Protein AF-A0A4R6FX73-F1 (afdb_monomer)

Structure (mmCIF, N/CA/C/O backbone):
data_AF-A0A4R6FX73-F1
#
_entry.id   AF-A0A4R6FX73-F1
#
loop_
_atom_site.group_PDB
_atom_site.id
_atom_site.type_symbol
_atom_site.label_atom_id
_atom_site.label_alt_id
_atom_site.label_comp_id
_atom_site.label_asym_id
_atom_site.label_entity_id
_atom_site.label_seq_id
_atom_site.pdbx_PDB_ins_code
_atom_site.Cartn_x
_atom_site.Cartn_y
_atom_site.Cartn_z
_atom_site.occupancy
_atom_site.B_iso_or_equiv
_atom_site.auth_seq_id
_atom_site.auth_comp_id
_atom_site.auth_asym_id
_atom_site.auth_atom_id
_atom_site.pdbx_PDB_model_num
ATOM 1 N N . MET A 1 1 ? 25.383 23.524 -14.134 1.00 36.03 1 MET A N 1
ATOM 2 C CA . MET A 1 1 ? 25.107 22.331 -14.961 1.00 36.03 1 MET A CA 1
ATOM 3 C C . MET A 1 1 ? 24.552 21.256 -14.035 1.00 36.03 1 MET A C 1
ATOM 5 O O . MET A 1 1 ? 25.315 20.488 -13.470 1.00 36.03 1 MET A O 1
ATOM 9 N N . PHE A 1 2 ? 23.246 21.292 -13.757 1.00 41.84 2 PHE A N 1
ATOM 10 C CA . PHE A 1 2 ? 22.606 20.288 -12.905 1.00 41.84 2 PHE A CA 1
ATOM 11 C C . PHE A 1 2 ? 22.231 19.098 -13.783 1.00 41.84 2 PHE A C 1
ATOM 13 O O . PHE A 1 2 ? 21.395 19.214 -14.675 1.00 41.84 2 PHE A O 1
ATOM 20 N N . SER A 1 3 ? 22.934 17.988 -13.573 1.00 43.81 3 SER A N 1
ATOM 21 C CA . SER A 1 3 ? 22.638 16.702 -14.192 1.00 43.81 3 SER A CA 1
ATOM 22 C C . SER A 1 3 ? 21.273 16.238 -13.686 1.00 43.81 3 SER A C 1
ATOM 24 O O . SER A 1 3 ? 21.132 15.892 -12.512 1.00 43.81 3 SER A O 1
ATOM 26 N N . TYR A 1 4 ? 20.256 16.282 -14.549 1.00 44.00 4 TYR A N 1
ATOM 27 C CA . TYR A 1 4 ? 19.003 15.576 -14.318 1.00 44.00 4 TYR A CA 1
ATOM 28 C C . TYR A 1 4 ? 19.340 14.086 -14.340 1.00 44.00 4 TYR A C 1
ATOM 30 O O . TYR A 1 4 ? 19.411 13.476 -15.406 1.00 44.00 4 TYR A O 1
ATOM 38 N N . ARG A 1 5 ? 19.613 13.508 -13.161 1.00 48.28 5 ARG A N 1
ATOM 39 C CA . ARG A 1 5 ? 19.577 12.055 -12.987 1.00 48.28 5 ARG A CA 1
ATOM 40 C C . ARG A 1 5 ? 18.278 11.586 -13.622 1.00 48.28 5 ARG A C 1
ATOM 42 O O . ARG A 1 5 ? 17.219 12.118 -13.298 1.00 48.28 5 ARG A O 1
ATOM 49 N N . HIS A 1 6 ? 18.411 10.652 -14.551 1.00 49.56 6 HIS A N 1
ATOM 50 C CA . HIS A 1 6 ? 17.335 9.906 -15.175 1.00 49.56 6 HIS A CA 1
ATOM 51 C C . HIS A 1 6 ? 16.231 9.666 -14.132 1.00 49.56 6 HIS A C 1
ATOM 53 O O . HIS A 1 6 ? 16.414 8.873 -13.212 1.00 49.56 6 HIS A O 1
ATOM 59 N N . MET A 1 7 ? 15.115 10.397 -14.214 1.00 49.75 7 MET A N 1
ATOM 60 C CA . MET A 1 7 ? 13.892 9.943 -13.566 1.00 49.75 7 MET A CA 1
ATOM 61 C C . MET A 1 7 ? 13.505 8.710 -14.358 1.00 49.75 7 MET A C 1
ATOM 63 O O . MET A 1 7 ? 12.933 8.813 -15.445 1.00 49.75 7 MET A O 1
ATOM 67 N N . GLU A 1 8 ? 13.936 7.554 -13.872 1.00 66.38 8 GLU A N 1
ATOM 68 C CA . GLU A 1 8 ? 13.384 6.284 -14.291 1.00 66.38 8 GLU A CA 1
ATOM 69 C C . GLU A 1 8 ? 11.865 6.436 -14.201 1.00 66.38 8 GLU A C 1
ATOM 71 O O . GLU A 1 8 ? 11.318 6.797 -13.154 1.00 66.38 8 GLU A O 1
ATOM 76 N N . ARG A 1 9 ? 11.191 6.354 -15.352 1.00 70.38 9 ARG A N 1
ATOM 77 C CA . ARG A 1 9 ? 9.740 6.489 -15.376 1.00 70.38 9 ARG A CA 1
ATOM 78 C C . ARG A 1 9 ? 9.196 5.329 -14.559 1.00 70.38 9 ARG A C 1
ATOM 80 O O . ARG A 1 9 ? 9.317 4.187 -14.982 1.00 70.38 9 ARG A O 1
ATOM 87 N N . ILE A 1 10 ? 8.611 5.642 -13.407 1.00 76.62 10 ILE A N 1
ATOM 88 C CA . ILE A 1 10 ? 7.911 4.656 -12.592 1.00 76.62 10 ILE A CA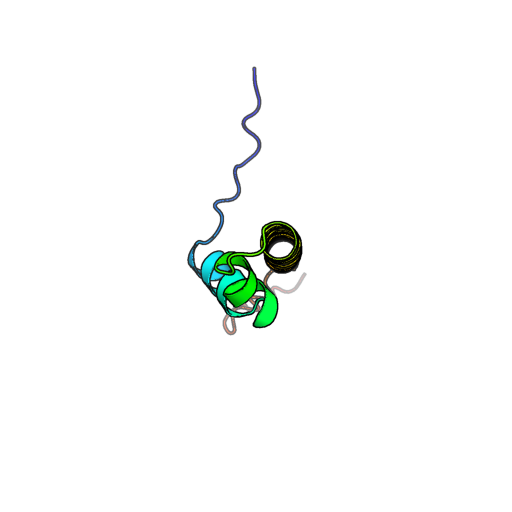 1
ATOM 89 C C . ILE A 1 10 ? 6.758 4.125 -13.444 1.00 76.62 10 ILE A C 1
ATOM 91 O O . ILE A 1 10 ? 5.877 4.893 -13.842 1.00 76.62 10 ILE A O 1
ATOM 95 N N . ASP A 1 11 ? 6.785 2.831 -13.750 1.00 84.06 11 ASP A N 1
ATOM 96 C CA . ASP A 1 11 ? 5.669 2.172 -14.415 1.00 84.06 11 ASP A CA 1
ATOM 97 C C . ASP A 1 11 ? 4.460 2.189 -13.474 1.00 84.06 11 ASP A C 1
ATOM 99 O O . ASP A 1 11 ? 4.474 1.596 -12.393 1.00 84.06 11 ASP A O 1
ATOM 103 N N . LEU A 1 12 ? 3.408 2.902 -13.880 1.00 85.62 12 LEU A N 1
ATOM 104 C CA . LEU A 1 12 ? 2.184 3.030 -13.097 1.00 85.62 12 LEU A CA 1
ATOM 105 C C . LEU A 1 12 ? 1.461 1.690 -12.934 1.00 85.62 12 LEU A C 1
ATOM 107 O O . LEU A 1 12 ? 0.785 1.506 -11.924 1.00 85.62 12 LEU A O 1
ATOM 111 N N . ASN A 1 13 ? 1.621 0.751 -13.872 1.00 88.50 13 ASN A N 1
ATOM 112 C CA . ASN A 1 13 ? 1.061 -0.591 -13.732 1.00 88.50 13 ASN A CA 1
ATOM 113 C C . ASN A 1 13 ? 1.776 -1.340 -12.611 1.00 88.50 13 ASN A C 1
ATOM 115 O O . ASN A 1 13 ? 1.118 -1.839 -11.699 1.00 88.50 13 ASN A O 1
ATOM 119 N N . HIS A 1 14 ? 3.110 -1.323 -12.619 1.00 85.25 14 HIS A N 1
ATOM 120 C CA . HIS A 1 14 ? 3.912 -1.947 -11.571 1.00 85.25 14 HIS A CA 1
ATOM 121 C C . HIS A 1 14 ? 3.643 -1.308 -10.199 1.00 85.25 14 HIS A C 1
ATOM 123 O O . HIS A 1 14 ? 3.450 -2.008 -9.207 1.00 85.25 14 HIS A O 1
ATOM 129 N N . LEU A 1 15 ? 3.523 0.023 -10.142 1.00 90.88 15 LEU A N 1
ATOM 130 C CA . LEU A 1 15 ? 3.150 0.725 -8.914 1.00 90.88 15 LEU A CA 1
ATOM 131 C C . LEU A 1 15 ? 1.750 0.323 -8.425 1.00 90.88 15 LEU A C 1
ATOM 133 O O . LEU A 1 15 ? 1.549 0.114 -7.229 1.00 90.88 15 LEU A O 1
ATOM 137 N N . SER A 1 16 ? 0.780 0.203 -9.336 1.00 93.69 16 SER A N 1
ATOM 138 C CA . SER A 1 16 ? -0.578 -0.220 -8.985 1.00 93.69 16 SER A CA 1
ATOM 139 C C . SER A 1 16 ? -0.603 -1.646 -8.430 1.00 93.69 16 SER A C 1
ATOM 141 O O . SER A 1 16 ? -1.276 -1.907 -7.433 1.00 93.69 16 SER A O 1
ATOM 143 N N . GLU A 1 17 ? 0.187 -2.549 -9.009 1.00 92.94 17 GLU A N 1
ATOM 144 C CA . GLU A 1 17 ? 0.322 -3.926 -8.547 1.00 92.94 17 GLU A CA 1
ATOM 145 C C . GLU A 1 17 ? 0.991 -3.989 -7.172 1.00 92.94 17 GLU A C 1
ATOM 147 O O . GLU A 1 17 ? 0.499 -4.681 -6.280 1.00 92.94 17 GLU A O 1
ATOM 152 N N . ALA A 1 18 ? 2.038 -3.195 -6.943 1.00 93.31 18 ALA A N 1
ATOM 153 C CA . ALA A 1 18 ? 2.686 -3.085 -5.638 1.00 93.31 18 ALA A CA 1
ATOM 154 C C . ALA A 1 18 ? 1.709 -2.604 -4.546 1.00 93.31 18 ALA A C 1
ATOM 156 O O . ALA A 1 18 ? 1.696 -3.126 -3.430 1.00 93.31 18 ALA A O 1
ATOM 157 N N . ILE A 1 19 ? 0.826 -1.651 -4.869 1.00 95.00 19 ILE A N 1
ATOM 158 C CA . ILE A 1 19 ? -0.224 -1.193 -3.947 1.00 95.00 19 ILE A CA 1
ATOM 159 C C . ILE A 1 19 ? -1.247 -2.307 -3.683 1.00 95.00 19 ILE A C 1
ATOM 161 O O . ILE A 1 19 ? -1.660 -2.505 -2.540 1.00 95.00 19 ILE A O 1
ATOM 165 N N . LEU A 1 20 ? -1.669 -3.043 -4.715 1.00 95.62 20 LEU A N 1
ATOM 166 C CA . LEU A 1 20 ? -2.668 -4.111 -4.590 1.00 95.62 20 LEU A CA 1
ATOM 167 C C . LEU A 1 20 ? -2.139 -5.359 -3.869 1.00 95.62 20 LEU A C 1
ATOM 169 O O . LEU A 1 20 ? -2.923 -6.066 -3.229 1.00 95.62 20 LEU A O 1
ATOM 173 N N . THR A 1 21 ? -0.837 -5.622 -3.949 1.00 94.44 21 THR A N 1
ATOM 174 C CA . THR A 1 21 ? -0.173 -6.766 -3.304 1.00 94.44 21 THR A CA 1
ATOM 175 C C . THR A 1 21 ? 0.321 -6.459 -1.890 1.00 94.44 21 THR A C 1
ATOM 177 O O . THR A 1 21 ? 0.595 -7.391 -1.133 1.00 94.44 21 THR A O 1
ATOM 180 N N . ALA A 1 22 ? 0.351 -5.186 -1.482 1.00 96.06 22 ALA A N 1
ATOM 181 C CA . ALA A 1 22 ? 0.676 -4.791 -0.116 1.00 96.06 22 ALA A CA 1
ATOM 182 C C . ALA A 1 22 ? -0.231 -5.479 0.930 1.00 96.06 22 ALA A C 1
ATOM 184 O O . ALA A 1 22 ? -1.396 -5.811 0.636 1.00 96.06 22 ALA A O 1
ATOM 185 N N . PRO A 1 23 ? 0.245 -5.662 2.177 1.00 97.44 23 PRO A N 1
ATOM 186 C CA . PRO A 1 23 ? -0.531 -6.298 3.235 1.00 97.44 23 PRO A CA 1
ATOM 187 C C . PRO A 1 23 ? -1.940 -5.708 3.367 1.00 97.44 23 PRO A C 1
ATOM 189 O O . PRO A 1 23 ? -2.134 -4.491 3.390 1.00 97.44 23 PRO A O 1
ATOM 192 N N . GLY A 1 24 ? -2.955 -6.575 3.442 1.00 96.19 24 GLY A N 1
ATOM 193 C CA . GLY A 1 24 ? -4.361 -6.147 3.480 1.00 96.19 24 GLY A CA 1
ATOM 194 C C . GLY A 1 24 ? -4.674 -5.213 4.652 1.00 96.19 24 GLY A C 1
ATOM 195 O O . GLY A 1 24 ? -5.431 -4.256 4.495 1.00 96.19 24 GLY A O 1
ATOM 196 N N . TRP A 1 25 ? -4.023 -5.435 5.799 1.00 97.31 25 TRP A N 1
ATOM 197 C CA . TRP A 1 25 ? -4.159 -4.577 6.973 1.00 97.31 25 TRP A CA 1
ATOM 198 C C . TRP A 1 25 ? -3.651 -3.151 6.714 1.00 97.31 25 TRP A C 1
ATOM 200 O O . TRP A 1 25 ? -4.273 -2.213 7.196 1.00 97.31 25 TRP A O 1
ATOM 210 N N . ALA A 1 26 ? -2.585 -2.969 5.925 1.00 97.88 26 ALA A N 1
ATOM 211 C CA . ALA A 1 26 ? -2.024 -1.653 5.618 1.00 97.88 26 ALA A CA 1
ATOM 212 C C . ALA A 1 26 ? -2.957 -0.865 4.688 1.00 97.88 26 ALA A C 1
ATOM 214 O O . ALA A 1 26 ? -3.234 0.311 4.908 1.00 97.88 26 ALA A O 1
ATOM 215 N N . ARG A 1 27 ? -3.543 -1.534 3.689 1.00 96.94 27 ARG A N 1
ATOM 216 C CA . ARG A 1 27 ? -4.539 -0.913 2.801 1.00 96.94 27 ARG A CA 1
ATOM 217 C C . ARG A 1 27 ? -5.778 -0.435 3.559 1.00 96.94 27 ARG A C 1
ATOM 219 O O . ARG A 1 27 ? -6.218 0.691 3.357 1.00 96.94 27 ARG A O 1
ATOM 226 N N . VAL A 1 28 ? -6.319 -1.266 4.451 1.00 96.94 28 VAL A N 1
ATOM 227 C CA . VAL A 1 28 ? -7.455 -0.881 5.308 1.00 96.94 28 VAL A CA 1
ATOM 228 C C . VAL A 1 28 ? -7.032 0.188 6.317 1.00 96.94 28 VAL A C 1
ATOM 230 O O . VAL A 1 28 ? -7.742 1.175 6.514 1.00 96.94 28 VAL A O 1
ATOM 233 N N . GLY A 1 29 ? -5.848 0.020 6.904 1.00 97.44 29 GLY A N 1
ATOM 234 C CA . GLY A 1 29 ? -5.262 0.876 7.927 1.00 97.44 29 GLY A CA 1
ATOM 235 C C . GL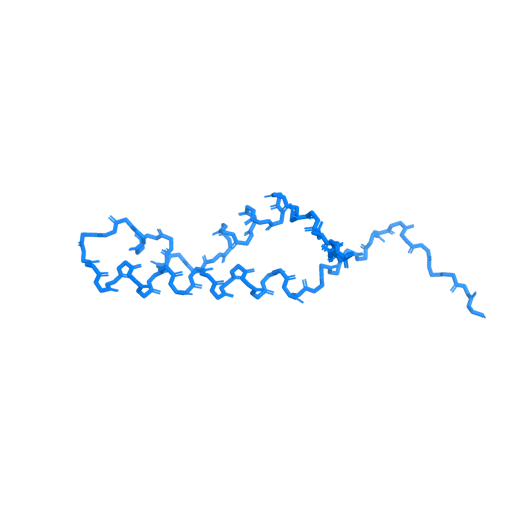Y A 1 29 ? -5.114 2.333 7.502 1.00 97.44 29 GLY A C 1
ATOM 236 O O . GLY A 1 29 ? -5.232 3.205 8.346 1.00 97.44 29 GLY A O 1
ATOM 237 N N . LEU A 1 30 ? -4.971 2.638 6.208 1.00 97.00 30 LEU A N 1
ATOM 238 C CA . LEU A 1 30 ? -4.986 4.024 5.712 1.00 97.00 30 LEU A CA 1
ATOM 239 C C . LEU A 1 30 ? -6.305 4.771 5.967 1.00 97.00 30 LEU A C 1
ATOM 241 O O . LEU A 1 30 ? -6.319 6.001 6.028 1.00 97.00 30 LEU A O 1
ATOM 245 N N . THR A 1 31 ? -7.415 4.044 6.092 1.00 96.38 31 THR A N 1
ATOM 246 C CA . THR A 1 31 ? -8.771 4.616 6.171 1.00 96.38 31 THR A CA 1
ATOM 247 C C . THR A 1 31 ? -9.363 4.607 7.578 1.00 96.38 31 THR A C 1
ATOM 249 O O . THR A 1 31 ? -10.466 5.109 7.785 1.00 96.38 31 THR A O 1
ATOM 252 N N . VAL A 1 32 ? -8.645 4.058 8.559 1.00 96.50 32 VAL A N 1
ATOM 253 C CA . VAL A 1 32 ? -9.134 3.985 9.940 1.00 96.50 32 VAL A CA 1
ATOM 254 C C . VAL A 1 32 ? -9.077 5.356 10.621 1.00 96.50 32 VAL A C 1
ATOM 256 O O . VAL A 1 32 ? -8.285 6.224 10.255 1.00 96.50 32 VAL A O 1
ATOM 259 N N . ALA A 1 33 ? -9.927 5.564 11.629 1.00 96.69 33 ALA A N 1
ATOM 260 C CA . ALA A 1 33 ? -9.975 6.828 12.367 1.00 96.69 33 ALA A CA 1
ATOM 261 C C . ALA A 1 33 ? -8.738 7.051 13.256 1.00 96.69 33 ALA A C 1
ATOM 263 O O . ALA A 1 33 ? -8.332 8.193 13.473 1.00 96.69 33 ALA A O 1
ATOM 264 N N . ASP A 1 34 ? -8.139 5.966 13.752 1.00 98.06 34 ASP A N 1
ATOM 265 C CA . ASP A 1 34 ? -6.963 6.012 14.616 1.00 98.06 34 ASP A CA 1
ATOM 266 C C . ASP A 1 34 ? -5.733 6.535 13.852 1.00 98.06 34 ASP A C 1
ATOM 268 O O . ASP A 1 34 ? -5.317 5.993 12.823 1.00 98.06 34 ASP A O 1
ATOM 272 N N . GLU A 1 35 ? -5.157 7.635 14.337 1.00 98.12 35 GLU A N 1
ATOM 273 C CA . GLU A 1 35 ? -4.026 8.294 13.682 1.00 98.12 35 GLU A CA 1
ATOM 274 C C . GLU A 1 35 ? -2.750 7.452 13.727 1.00 98.12 35 GLU A C 1
ATOM 276 O O . GLU A 1 35 ? -2.011 7.410 12.742 1.00 98.12 35 GLU A O 1
ATOM 281 N N . HIS A 1 36 ? -2.495 6.780 14.849 1.00 97.88 36 HIS A N 1
ATOM 282 C CA . HIS A 1 36 ? -1.306 5.957 15.009 1.00 97.88 36 HIS A CA 1
ATOM 283 C C . HIS A 1 36 ? -1.358 4.777 14.037 1.00 97.88 36 HIS A C 1
ATOM 285 O O . HIS A 1 36 ? -0.425 4.558 13.269 1.00 97.88 36 HIS A O 1
ATOM 291 N N . MET A 1 37 ? -2.492 4.082 13.977 1.00 97.56 37 MET A N 1
ATOM 292 C CA . MET A 1 37 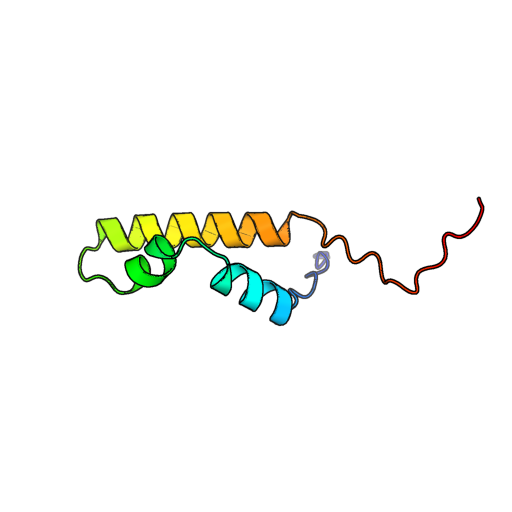? -2.706 2.974 13.052 1.00 97.56 37 MET A CA 1
ATOM 293 C C . MET A 1 37 ? -2.614 3.415 11.586 1.00 97.56 37 MET A C 1
ATOM 295 O O . MET A 1 37 ? -2.016 2.699 10.784 1.00 97.56 37 MET A O 1
ATOM 299 N N . ARG A 1 38 ? -3.121 4.604 11.225 1.00 98.31 38 ARG A N 1
ATOM 300 C CA . ARG A 1 38 ? -2.919 5.158 9.873 1.00 98.31 38 ARG A CA 1
ATOM 301 C C . ARG A 1 38 ? -1.449 5.363 9.529 1.00 98.31 38 ARG A C 1
ATOM 303 O O . ARG A 1 38 ? -1.055 5.085 8.398 1.00 98.31 38 ARG A O 1
ATOM 310 N N . LYS A 1 39 ? -0.646 5.862 10.471 1.00 98.56 39 LYS A N 1
ATOM 311 C CA . LYS A 1 39 ? 0.793 6.087 10.263 1.00 98.56 39 LYS A CA 1
ATOM 312 C C . LYS A 1 39 ? 1.544 4.772 10.071 1.00 98.56 39 LYS A C 1
ATOM 314 O O . LYS A 1 39 ? 2.301 4.657 9.111 1.00 98.56 39 LYS A O 1
ATOM 319 N N . GLU A 1 40 ? 1.270 3.778 10.912 1.00 98.50 40 GLU A N 1
ATOM 320 C CA . GLU A 1 40 ? 1.858 2.438 10.782 1.00 98.50 40 GLU A CA 1
ATOM 321 C C . GLU A 1 40 ? 1.482 1.788 9.444 1.00 98.50 40 GLU A C 1
ATOM 323 O O . GLU A 1 40 ? 2.330 1.248 8.736 1.00 98.50 40 GLU A O 1
ATOM 328 N N . ALA A 1 41 ? 0.220 1.918 9.038 1.00 98.44 41 ALA A N 1
ATOM 329 C CA . ALA A 1 41 ? -0.260 1.426 7.755 1.00 98.44 41 ALA A CA 1
ATOM 330 C C . ALA A 1 41 ? 0.409 2.118 6.558 1.00 98.44 41 ALA A C 1
ATOM 332 O O . ALA A 1 41 ? 0.781 1.458 5.587 1.00 98.44 41 ALA A O 1
ATOM 333 N N . ALA A 1 42 ? 0.595 3.439 6.626 1.00 98.38 42 ALA A N 1
ATOM 334 C CA . ALA A 1 42 ? 1.301 4.187 5.592 1.00 98.38 42 ALA A CA 1
ATOM 335 C C . ALA A 1 42 ? 2.769 3.752 5.477 1.00 98.38 42 ALA A C 1
ATOM 337 O O . ALA A 1 42 ? 3.279 3.611 4.365 1.00 98.38 42 ALA A O 1
ATOM 338 N N . LEU A 1 43 ? 3.434 3.509 6.610 1.00 98.44 43 LEU A N 1
ATOM 339 C CA . LEU A 1 43 ? 4.813 3.037 6.642 1.00 98.44 43 LEU A CA 1
ATOM 340 C C . LEU A 1 43 ? 4.946 1.640 6.020 1.00 98.44 43 LEU A C 1
ATOM 342 O O . LEU A 1 43 ? 5.806 1.442 5.163 1.00 98.44 43 LEU A O 1
ATOM 346 N N . GLU A 1 44 ? 4.079 0.697 6.388 1.00 98.25 44 GLU A N 1
ATOM 347 C CA . GLU A 1 44 ? 4.082 -0.652 5.808 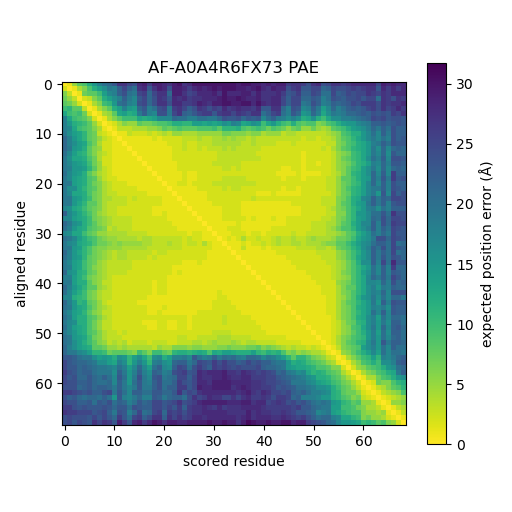1.00 98.25 44 GLU A CA 1
ATOM 348 C C . GLU A 1 44 ? 3.826 -0.626 4.295 1.00 98.25 44 GLU A C 1
ATOM 350 O O . GLU A 1 44 ? 4.502 -1.309 3.517 1.00 98.25 44 GLU A O 1
ATOM 355 N N . LEU A 1 45 ? 2.859 0.186 3.854 1.00 97.94 45 LEU A N 1
ATOM 356 C CA . LEU A 1 45 ? 2.553 0.334 2.435 1.00 97.94 45 LEU A CA 1
ATOM 357 C C . LEU A 1 45 ? 3.757 0.900 1.674 1.00 97.94 45 LEU A C 1
ATOM 359 O O . LEU A 1 45 ? 4.108 0.388 0.612 1.00 97.94 45 LEU A O 1
ATOM 363 N N . ALA A 1 46 ? 4.419 1.919 2.228 1.00 96.81 46 ALA A N 1
ATOM 364 C CA . ALA A 1 46 ? 5.616 2.499 1.634 1.00 96.81 46 ALA A CA 1
ATOM 365 C C . ALA A 1 46 ? 6.758 1.477 1.531 1.00 96.81 46 ALA A C 1
ATOM 367 O O . ALA A 1 46 ? 7.411 1.408 0.491 1.00 96.81 46 ALA A O 1
ATOM 368 N N . GLN A 1 47 ? 6.970 0.651 2.561 1.00 96.12 47 GLN A N 1
ATOM 369 C CA . GLN A 1 47 ? 7.967 -0.424 2.528 1.00 96.12 47 GLN A CA 1
ATOM 370 C C . GLN A 1 47 ? 7.643 -1.473 1.458 1.00 96.12 47 GLN A C 1
ATOM 372 O O . GLN A 1 47 ? 8.533 -1.881 0.714 1.00 96.12 47 GLN A O 1
ATOM 377 N N . SER A 1 48 ? 6.373 -1.865 1.330 1.00 94.25 48 SER A N 1
ATOM 378 C CA . SER A 1 48 ? 5.920 -2.833 0.319 1.00 94.25 48 SER A CA 1
ATOM 379 C C . SER A 1 48 ? 6.121 -2.314 -1.108 1.00 94.2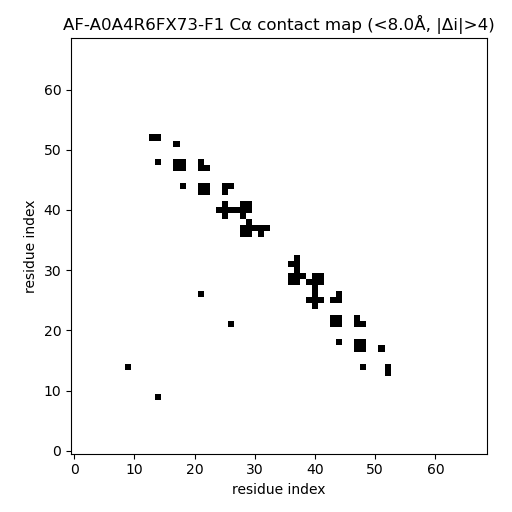5 48 SER A C 1
ATOM 381 O O . SER A 1 48 ? 6.623 -3.032 -1.978 1.00 94.25 48 SER A O 1
ATOM 383 N N . VAL A 1 49 ? 5.783 -1.042 -1.342 1.00 93.31 49 VAL A N 1
ATOM 384 C CA . VAL A 1 49 ? 5.999 -0.378 -2.632 1.00 93.31 49 VAL A CA 1
ATOM 385 C C . VAL A 1 49 ? 7.490 -0.243 -2.927 1.00 93.31 49 VAL A C 1
ATOM 387 O O . VAL A 1 49 ? 7.924 -0.619 -4.011 1.00 93.31 49 VAL A O 1
ATOM 390 N N . ALA A 1 50 ? 8.289 0.230 -1.968 1.00 92.06 50 ALA A N 1
ATOM 391 C CA . ALA A 1 50 ? 9.733 0.362 -2.138 1.00 92.06 50 ALA A CA 1
ATOM 392 C C . ALA A 1 50 ? 10.383 -0.984 -2.476 1.00 92.06 50 ALA A C 1
ATOM 394 O O . ALA A 1 50 ? 11.159 -1.057 -3.424 1.00 92.06 50 ALA A O 1
ATOM 395 N N . LYS A 1 51 ? 10.004 -2.051 -1.764 1.00 90.75 51 LYS A N 1
ATOM 396 C CA . LYS A 1 51 ? 10.477 -3.410 -2.029 1.00 90.75 51 LYS A CA 1
ATOM 397 C C . LYS A 1 51 ? 10.171 -3.843 -3.463 1.00 90.75 51 LYS A C 1
ATOM 399 O O . LYS A 1 51 ? 11.086 -4.269 -4.158 1.00 90.75 51 LYS A O 1
ATOM 404 N N . SER A 1 52 ? 8.932 -3.654 -3.918 1.00 88.44 52 SER A N 1
ATOM 405 C CA . SER A 1 52 ? 8.519 -4.009 -5.284 1.00 88.44 52 SER A CA 1
ATOM 406 C C . SER A 1 52 ? 9.288 -3.216 -6.347 1.00 88.44 52 SER A C 1
ATOM 408 O O . SER A 1 52 ? 9.671 -3.767 -7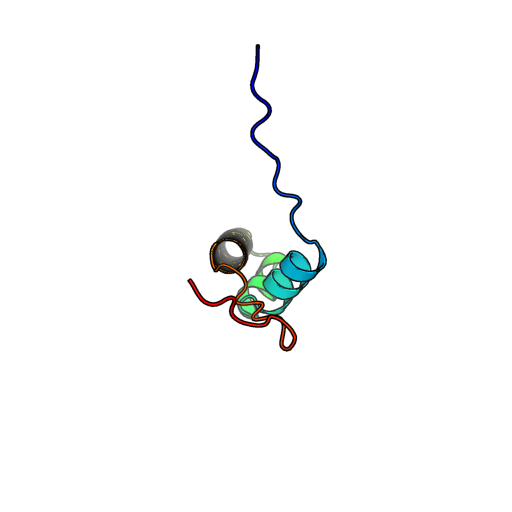.366 1.00 88.44 52 SER A O 1
ATOM 410 N N . LEU A 1 53 ? 9.575 -1.934 -6.096 1.00 85.06 53 LEU A N 1
ATOM 411 C CA . LEU A 1 53 ? 10.344 -1.093 -7.021 1.00 85.06 53 LEU A CA 1
ATOM 412 C C . LEU A 1 53 ? 11.843 -1.433 -7.049 1.00 85.06 53 LEU A C 1
ATOM 414 O O . LEU A 1 53 ? 12.492 -1.214 -8.066 1.00 85.06 53 LEU A O 1
ATOM 418 N N . THR A 1 54 ? 12.406 -1.925 -5.940 1.00 82.81 54 THR A N 1
ATOM 419 C CA . THR A 1 54 ? 13.819 -2.342 -5.861 1.00 82.81 54 THR A CA 1
ATOM 420 C C . THR A 1 54 ? 14.064 -3.767 -6.331 1.00 82.81 54 THR A C 1
ATOM 422 O O . THR A 1 54 ? 15.181 -4.101 -6.722 1.00 82.81 54 THR A O 1
ATOM 425 N N . GLU A 1 55 ? 13.050 -4.624 -6.255 1.00 74.56 55 GLU A N 1
ATOM 426 C CA . GLU A 1 55 ? 13.100 -5.931 -6.886 1.00 74.56 55 GLU A CA 1
ATOM 427 C C . GLU A 1 55 ? 13.057 -5.681 -8.393 1.00 74.56 55 GLU A C 1
ATOM 429 O O . GLU A 1 55 ? 12.018 -5.307 -8.931 1.00 74.56 55 GLU A O 1
ATOM 434 N N . GLU A 1 56 ? 14.208 -5.824 -9.070 1.00 58.09 56 GLU A N 1
ATOM 435 C CA . GLU A 1 56 ? 14.245 -5.807 -10.533 1.00 58.09 56 GLU A CA 1
ATOM 436 C C . GLU A 1 56 ? 13.123 -6.719 -11.015 1.00 58.09 56 GLU A C 1
ATOM 438 O O . GLU A 1 56 ? 13.103 -7.904 -10.637 1.00 58.09 56 GLU A O 1
ATOM 443 N N . PRO A 1 57 ? 12.166 -6.202 -11.802 1.00 55.53 57 PRO A N 1
ATOM 444 C CA . PRO A 1 57 ? 11.136 -7.062 -12.302 1.00 55.53 57 PRO A CA 1
ATOM 445 C C . PRO A 1 57 ? 11.874 -8.073 -13.165 1.00 55.53 57 PRO A C 1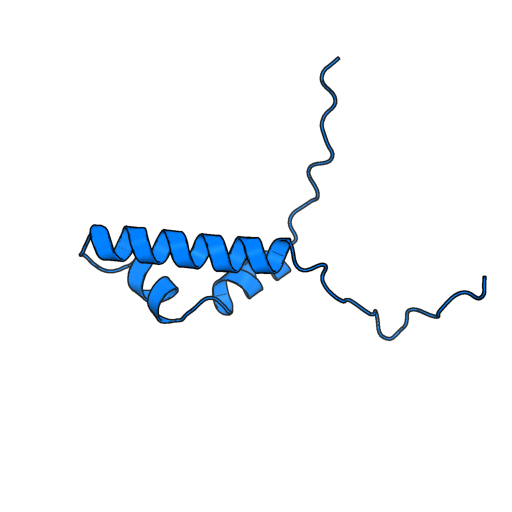
ATOM 447 O O . PRO A 1 57 ? 12.491 -7.734 -14.176 1.00 55.53 57 PRO A O 1
ATOM 450 N N . ARG A 1 58 ? 11.853 -9.335 -12.732 1.00 51.72 58 ARG A N 1
ATOM 451 C CA . ARG A 1 58 ? 12.275 -10.470 -13.545 1.00 51.72 58 ARG A CA 1
ATOM 452 C C . ARG A 1 58 ? 11.255 -10.631 -14.670 1.00 51.72 58 ARG A C 1
ATOM 454 O O . ARG A 1 58 ? 10.614 -11.669 -14.792 1.00 51.72 58 ARG 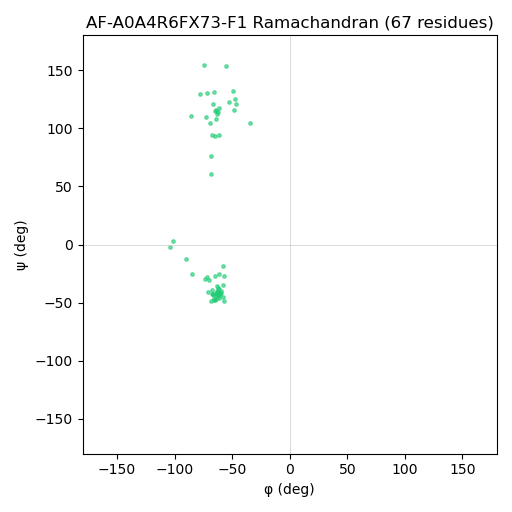A O 1
ATOM 461 N N . PHE A 1 59 ? 11.099 -9.612 -15.507 1.00 51.72 59 PHE A N 1
ATOM 462 C CA . PHE A 1 59 ? 10.648 -9.786 -16.867 1.00 51.72 59 PHE A CA 1
ATOM 463 C C . PHE A 1 59 ? 11.790 -10.511 -17.578 1.00 51.72 59 PHE A C 1
ATOM 465 O O . PHE A 1 59 ? 12.559 -9.929 -18.330 1.00 51.72 59 PHE A O 1
ATOM 472 N N . GLN A 1 60 ? 11.909 -11.817 -17.324 1.00 51.38 60 GLN A N 1
ATOM 473 C CA . GLN A 1 60 ? 12.241 -12.698 -18.427 1.00 51.38 60 GLN A CA 1
ATOM 474 C C . GLN A 1 60 ? 11.076 -12.537 -19.394 1.00 51.38 60 GLN A C 1
ATOM 476 O O . GLN A 1 60 ? 10.018 -13.147 -19.211 1.00 51.38 60 GLN A O 1
ATOM 481 N N . ASP A 1 61 ? 11.227 -11.646 -20.372 1.00 56.31 61 ASP A N 1
ATOM 482 C CA . ASP A 1 61 ? 10.361 -11.696 -21.535 1.00 56.31 61 ASP A CA 1
ATOM 483 C C . ASP A 1 61 ? 10.456 -13.134 -22.053 1.00 56.31 61 ASP A C 1
ATOM 485 O O . ASP A 1 61 ? 11.547 -13.647 -22.306 1.00 56.31 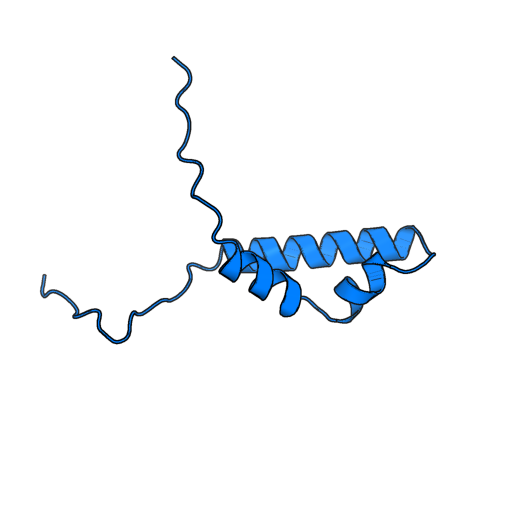61 ASP A O 1
ATOM 489 N N . ARG A 1 62 ? 9.322 -13.833 -22.152 1.00 60.38 62 ARG A N 1
ATOM 490 C CA . ARG A 1 62 ? 9.303 -15.228 -22.619 1.00 60.38 62 ARG A CA 1
ATOM 491 C C . ARG A 1 62 ? 9.905 -15.366 -24.022 1.00 60.38 62 ARG A C 1
ATOM 493 O O . ARG A 1 62 ? 10.272 -16.471 -24.407 1.00 60.38 62 ARG A O 1
ATOM 500 N N . ASN A 1 63 ? 10.007 -14.260 -24.762 1.00 62.47 63 ASN A N 1
ATOM 501 C CA . ASN A 1 63 ? 10.599 -14.178 -26.089 1.00 62.47 63 ASN A CA 1
ATOM 502 C C . ASN A 1 63 ? 12.029 -13.604 -26.093 1.00 62.47 63 ASN A C 1
ATOM 504 O O . ASN A 1 63 ? 12.599 -13.429 -27.171 1.00 62.47 63 ASN A O 1
ATOM 508 N N . GLN A 1 64 ? 12.631 -13.302 -24.936 1.00 72.44 64 GLN A N 1
ATOM 509 C CA . GLN A 1 64 ? 14.040 -12.916 -24.878 1.00 72.44 64 GLN A CA 1
ATOM 510 C C . GLN A 1 64 ? 14.922 -14.141 -25.126 1.00 72.44 64 GLN A C 1
ATOM 512 O O . GLN A 1 64 ? 15.037 -15.045 -24.300 1.00 72.44 64 GLN A O 1
ATOM 517 N N . LEU A 1 65 ? 15.569 -14.158 -26.288 1.00 71.50 65 LEU A N 1
ATOM 518 C CA . LEU A 1 65 ? 16.613 -15.122 -26.602 1.00 71.50 65 LEU A CA 1
ATOM 519 C C . LEU A 1 65 ? 17.912 -14.708 -25.902 1.00 71.50 65 LEU A C 1
ATOM 521 O O . LEU A 1 65 ? 18.362 -13.569 -26.043 1.00 71.50 65 LEU A O 1
ATOM 525 N N . ASN A 1 66 ? 18.536 -15.645 -25.186 1.00 69.75 66 ASN A N 1
ATOM 526 C CA . ASN A 1 66 ? 19.888 -15.458 -24.669 1.00 69.75 66 ASN A CA 1
ATOM 527 C C . ASN A 1 66 ? 20.851 -15.331 -25.852 1.00 69.75 66 ASN A C 1
ATOM 529 O O . ASN A 1 66 ? 21.020 -16.278 -26.623 1.00 69.75 66 ASN A O 1
ATOM 533 N N . LEU A 1 67 ? 21.476 -14.163 -25.995 1.00 67.69 67 LEU A N 1
ATOM 534 C CA . LEU A 1 67 ? 22.546 -13.987 -26.966 1.00 67.69 67 LEU A CA 1
ATOM 535 C C . LEU A 1 67 ? 23.785 -14.746 -26.471 1.00 67.69 67 LEU A C 1
ATOM 537 O O . LEU A 1 67 ? 24.159 -14.591 -25.305 1.00 67.69 67 LEU A O 1
ATOM 541 N N . PRO A 1 68 ? 24.417 -15.570 -27.319 1.00 68.06 68 PRO A N 1
ATOM 542 C CA . PRO A 1 68 ? 25.697 -16.165 -26.979 1.00 68.06 68 PRO A CA 1
ATOM 543 C C . PRO A 1 68 ? 26.753 -15.057 -26.875 1.00 68.06 68 PRO A C 1
ATOM 545 O O . PRO A 1 68 ? 26.846 -14.199 -27.755 1.00 68.06 68 PRO A O 1
ATOM 548 N N . ILE A 1 69 ? 27.506 -15.081 -25.774 1.00 69.75 69 ILE A N 1
ATOM 549 C CA . ILE A 1 69 ? 28.771 -14.351 -25.612 1.00 69.75 69 ILE A CA 1
ATOM 550 C C . ILE A 1 69 ? 29.876 -14.990 -26.449 1.00 69.75 69 ILE A C 1
ATOM 552 O O . ILE A 1 69 ? 29.878 -16.238 -26.562 1.00 69.75 69 ILE A O 1
#

Solvent-accessible surface area (backbone atoms only — not comparable to full-atom values): 4306 Å² total; per-residue (Å²): 136,82,79,77,70,79,76,72,78,77,54,65,67,61,52,51,48,26,62,71,69,28,60,68,67,27,68,53,23,58,73,48,88,52,65,67,54,22,50,54,13,49,51,51,41,51,52,38,36,51,48,52,72,68,45,73,76,82,70,71,52,92,81,66,74,84,75,84,128

Sequence (69 aa):
MFSYRHMERIDLNHLSEAILTAPGWARVGLTVADEHMRKEAALELAQSVAKSLTEEPRFQDRNQLNLPI

Nearest PDB structures (foldseek):
  5jje-assembly1_B  TM=6.402E-01  e=7.256E+00  Natronomonas pharaonis
  7qhm-assembly1_L  TM=4.190E-01  e=8.830E+00  Corynebacterium glutamicum ATCC 13032

Radius of gyration: 17.24 Å; Cα contacts (8 Å, |Δi|>4): 41; chains: 1; bounding box: 39×38×42 Å

Organism: NCBI:txid517720

Mean predicted aligned error: 10.65 Å

Foldseek 3Di:
DDPPDPPPPPDVVLLVVLQVPFDPQLVVQCVDPDPVSNVVSVVSSVVSSVVSVPPPPPPPVVPDDDDDD

pLDDT: mean 81.57, std 18.86, range [36.03, 98.56]

Secondary structure (DSSP, 8-state):
-----------HHHHHHHHHHS-HHHHHHTTSS-HHHHHHHHHHHHHHHHHHHHS------TT------

InterPro domains:
  IPR046662 Protein of unknown function DUF6771 [PF20561] (7-69)